Protein AF-A0A6L4AS24-F1 (afdb_monomer_lite)

Structure (mmCIF, N/CA/C/O backbone):
data_AF-A0A6L4AS24-F1
#
_entry.id   AF-A0A6L4AS24-F1
#
loop_
_atom_site.group_PDB
_atom_site.id
_atom_site.type_symbol
_atom_site.label_atom_id
_atom_site.label_alt_id
_atom_site.label_comp_id
_atom_site.label_asym_id
_atom_site.label_entity_id
_atom_site.label_seq_id
_atom_site.pdbx_PDB_ins_code
_atom_site.Cartn_x
_atom_site.Cartn_y
_atom_site.Cartn_z
_atom_site.occupancy
_atom_site.B_iso_or_equiv
_atom_site.auth_seq_id
_atom_site.auth_comp_id
_atom_site.auth_asym_id
_atom_site.auth_atom_id
_atom_site.pdbx_PDB_model_num
ATOM 1 N N . MET A 1 1 ? 3.145 22.920 14.140 1.00 39.81 1 MET A N 1
ATOM 2 C CA . MET A 1 1 ? 2.308 22.018 13.311 1.00 39.81 1 MET A CA 1
ATOM 3 C C . MET A 1 1 ? 3.106 20.758 12.996 1.00 39.81 1 MET A C 1
ATOM 5 O O . MET A 1 1 ? 4.037 20.818 12.206 1.00 39.81 1 MET A O 1
ATOM 9 N N . SER A 1 2 ? 2.826 19.642 13.670 1.00 43.88 2 SER A N 1
ATOM 10 C CA . SER A 1 2 ? 3.613 18.406 13.536 1.00 43.88 2 SER A CA 1
ATOM 11 C C . SER A 1 2 ? 3.161 17.596 12.317 1.00 43.88 2 SER A C 1
ATOM 13 O O . SER A 1 2 ? 1.962 17.380 12.139 1.00 43.88 2 SER A O 1
ATOM 15 N N . ALA A 1 3 ? 4.105 17.167 11.475 1.00 52.41 3 ALA A N 1
ATOM 16 C CA . ALA A 1 3 ? 3.824 16.322 10.314 1.00 52.41 3 ALA A CA 1
ATOM 17 C C . ALA A 1 3 ? 3.143 14.999 10.744 1.00 52.41 3 ALA A C 1
ATOM 19 O O . ALA A 1 3 ? 3.565 14.420 11.747 1.00 52.41 3 ALA A O 1
ATOM 20 N N . PRO A 1 4 ? 2.111 14.521 10.019 1.00 57.81 4 PRO A N 1
ATOM 21 C CA . PRO A 1 4 ? 1.337 13.326 10.384 1.00 57.81 4 PRO A CA 1
ATOM 22 C C . PRO A 1 4 ? 2.122 12.008 10.291 1.00 57.81 4 PRO A C 1
ATOM 24 O O . PRO A 1 4 ? 1.663 11.004 10.824 1.00 57.81 4 PRO A O 1
ATOM 27 N N . LEU A 1 5 ? 3.290 12.027 9.643 1.00 60.91 5 LEU A N 1
ATOM 28 C CA . LEU A 1 5 ? 4.131 10.873 9.334 1.00 60.91 5 LEU A CA 1
ATOM 29 C C . LEU A 1 5 ? 5.473 11.060 10.039 1.00 60.91 5 LEU A C 1
ATOM 31 O O . LEU A 1 5 ? 6.333 11.812 9.582 1.00 60.91 5 LEU A O 1
ATOM 35 N N . ARG A 1 6 ? 5.612 10.463 11.217 1.00 64.31 6 ARG A N 1
ATOM 36 C CA . ARG A 1 6 ? 6.849 10.513 12.019 1.00 64.31 6 ARG A CA 1
ATOM 37 C C . ARG A 1 6 ? 7.259 9.147 12.541 1.00 64.31 6 ARG A C 1
ATOM 39 O O . ARG A 1 6 ? 8.253 9.052 13.255 1.00 64.31 6 ARG A O 1
ATOM 46 N N . ASP A 1 7 ? 6.467 8.134 12.229 1.00 75.44 7 ASP A N 1
ATOM 47 C CA . ASP A 1 7 ? 6.756 6.768 12.591 1.00 75.44 7 ASP A CA 1
ATOM 48 C C . ASP A 1 7 ? 7.671 6.156 11.517 1.00 75.44 7 ASP A C 1
ATOM 50 O O . ASP A 1 7 ? 7.357 6.257 10.327 1.00 75.44 7 ASP A O 1
ATOM 54 N N . PRO A 1 8 ? 8.819 5.567 11.876 1.00 77.56 8 PRO A N 1
ATOM 55 C CA . PRO A 1 8 ? 9.686 4.886 10.920 1.00 77.56 8 PRO A CA 1
ATOM 56 C C . PRO A 1 8 ? 8.990 3.777 10.125 1.00 77.56 8 PRO A C 1
ATOM 58 O O . PRO A 1 8 ? 9.350 3.584 8.966 1.00 77.56 8 PRO A O 1
ATOM 61 N N . TYR A 1 9 ? 7.933 3.154 10.659 1.00 82.94 9 TYR A N 1
ATOM 62 C CA . TYR A 1 9 ? 7.061 2.256 9.888 1.00 82.94 9 TYR A CA 1
ATOM 63 C C . TYR A 1 9 ? 6.369 2.971 8.715 1.00 82.94 9 TYR A C 1
ATOM 65 O O . TYR A 1 9 ? 6.346 2.456 7.594 1.00 82.94 9 TYR A O 1
ATOM 73 N N . ASP A 1 10 ? 5.862 4.189 8.939 1.00 88.38 10 ASP A N 1
ATOM 74 C CA . ASP A 1 10 ? 5.221 4.992 7.892 1.00 88.38 10 ASP A CA 1
ATOM 75 C C . ASP A 1 10 ? 6.231 5.419 6.828 1.00 88.38 10 ASP A C 1
ATOM 77 O O . ASP A 1 10 ? 5.950 5.355 5.633 1.00 88.38 10 ASP A O 1
ATOM 81 N N . LEU A 1 11 ? 7.421 5.854 7.255 1.00 88.06 11 LEU A N 1
ATOM 82 C CA . LEU A 1 11 ? 8.490 6.262 6.343 1.00 88.06 11 LEU A CA 1
ATOM 83 C C . LEU A 1 11 ? 8.984 5.081 5.505 1.00 88.06 11 LEU A C 1
ATOM 85 O O . LEU A 1 11 ? 9.173 5.219 4.293 1.00 88.06 11 LEU A O 1
ATOM 89 N N . ARG A 1 12 ? 9.123 3.905 6.123 1.00 90.75 12 ARG A N 1
ATOM 90 C CA . ARG A 1 12 ? 9.439 2.654 5.436 1.00 90.75 12 ARG A CA 1
ATOM 91 C C . ARG A 1 12 ? 8.386 2.331 4.380 1.00 90.75 12 ARG A C 1
ATOM 93 O O . ARG A 1 12 ? 8.741 2.150 3.217 1.00 90.75 12 ARG A O 1
ATOM 100 N N . GLY A 1 13 ? 7.104 2.341 4.736 1.00 92.44 13 GLY A N 1
ATOM 101 C CA . GLY A 1 13 ? 6.032 2.068 3.779 1.00 92.44 13 GLY A CA 1
ATOM 102 C C . GLY A 1 13 ? 5.933 3.093 2.645 1.00 92.44 13 GLY A C 1
ATOM 103 O O . GLY A 1 13 ? 5.819 2.712 1.478 1.00 92.44 13 GLY A O 1
ATOM 104 N N . LEU A 1 14 ? 6.078 4.387 2.944 1.00 93.50 14 LEU A N 1
ATOM 105 C CA . LEU A 1 14 ? 6.079 5.447 1.929 1.00 93.50 14 LEU A CA 1
ATOM 106 C C . LEU A 1 14 ? 7.283 5.350 0.993 1.00 93.50 14 LEU A C 1
ATOM 108 O O . LEU A 1 14 ? 7.136 5.534 -0.213 1.00 93.50 14 LEU A O 1
ATOM 112 N N . SER A 1 15 ? 8.470 5.048 1.524 1.00 94.38 15 SER A N 1
ATOM 113 C CA . SER A 1 15 ? 9.674 4.879 0.705 1.00 94.38 15 SER A CA 1
ATOM 114 C C . SER A 1 15 ? 9.563 3.677 -0.235 1.00 94.38 15 SER A C 1
ATOM 116 O O . SER A 1 15 ? 9.901 3.806 -1.412 1.00 94.38 15 SER A O 1
ATOM 118 N N . ARG A 1 16 ? 9.014 2.545 0.235 1.00 94.75 16 ARG A N 1
ATOM 119 C CA . ARG A 1 16 ? 8.693 1.388 -0.617 1.00 94.75 16 ARG A CA 1
ATOM 120 C C . ARG A 1 16 ? 7.735 1.781 -1.737 1.00 94.75 16 ARG A C 1
ATOM 122 O O . ARG A 1 16 ? 8.040 1.543 -2.903 1.00 94.75 16 ARG A O 1
ATOM 129 N N . LEU A 1 17 ? 6.644 2.467 -1.392 1.00 95.19 17 LEU A N 1
ATOM 130 C CA . LEU A 1 17 ? 5.654 2.919 -2.367 1.00 95.19 17 LEU A CA 1
ATOM 131 C C . LEU A 1 17 ? 6.268 3.875 -3.406 1.00 95.19 17 LEU A C 1
ATOM 133 O O . LEU A 1 17 ? 6.003 3.745 -4.598 1.00 95.19 17 LEU A O 1
ATOM 137 N N . ALA A 1 18 ? 7.136 4.799 -2.988 1.00 95.44 18 ALA A N 1
ATOM 138 C CA . ALA A 1 18 ? 7.818 5.725 -3.892 1.00 95.44 18 ALA A CA 1
ATOM 139 C C . ALA A 1 18 ? 8.799 5.012 -4.844 1.00 95.44 18 ALA A C 1
ATOM 141 O O . ALA A 1 18 ? 8.868 5.335 -6.035 1.00 95.44 18 ALA A O 1
ATOM 142 N N . VAL A 1 19 ? 9.548 4.024 -4.342 1.00 96.19 19 VAL A N 1
ATOM 143 C CA . VAL A 1 19 ? 10.458 3.186 -5.141 1.00 96.19 19 VAL A CA 1
ATOM 144 C C . VAL A 1 19 ? 9.677 2.387 -6.182 1.00 96.19 19 VAL A C 1
ATOM 146 O O . VAL A 1 19 ? 10.061 2.365 -7.352 1.00 96.19 19 VAL A O 1
ATOM 149 N N . GLU A 1 20 ? 8.569 1.767 -5.777 1.00 94.50 20 GLU A N 1
ATOM 150 C CA . GLU A 1 20 ? 7.678 1.009 -6.658 1.00 94.50 20 GLU A CA 1
ATOM 151 C C . GLU A 1 20 ? 7.046 1.906 -7.724 1.00 94.50 20 GLU A C 1
ATOM 153 O O . GLU A 1 20 ? 7.121 1.579 -8.908 1.00 94.50 20 GLU A O 1
ATOM 158 N N . ALA A 1 21 ? 6.526 3.075 -7.339 1.00 94.19 21 ALA A N 1
ATOM 159 C CA . ALA A 1 21 ? 5.971 4.057 -8.266 1.00 94.19 21 ALA A CA 1
ATOM 160 C C . ALA A 1 21 ? 7.015 4.525 -9.292 1.00 94.19 21 ALA A C 1
ATOM 162 O O . ALA A 1 21 ? 6.734 4.575 -10.488 1.00 94.19 21 ALA A O 1
ATOM 163 N N . THR A 1 22 ? 8.247 4.799 -8.855 1.00 96.00 22 THR A N 1
ATOM 164 C CA . THR A 1 22 ? 9.343 5.206 -9.751 1.00 96.00 22 THR A CA 1
ATOM 165 C C . THR A 1 22 ? 9.671 4.110 -10.766 1.00 96.00 22 THR A C 1
ATOM 167 O O . THR A 1 22 ? 9.845 4.391 -11.954 1.00 96.00 22 THR A O 1
ATOM 170 N N . VAL A 1 23 ? 9.732 2.848 -10.327 1.00 95.00 23 VAL A N 1
ATOM 171 C CA . VAL A 1 23 ? 9.948 1.702 -11.222 1.00 95.00 23 VAL A CA 1
ATOM 172 C C . VAL A 1 23 ? 8.776 1.547 -12.194 1.00 95.00 23 VAL A C 1
ATOM 174 O O . VAL A 1 23 ? 9.020 1.406 -13.389 1.00 95.00 23 VAL A O 1
ATOM 177 N N . GLY A 1 24 ? 7.534 1.644 -11.716 1.00 93.12 24 GLY A N 1
ATOM 178 C CA . GLY A 1 24 ? 6.330 1.525 -12.542 1.00 93.12 24 GLY A CA 1
ATOM 179 C C . GLY A 1 24 ? 6.218 2.618 -13.607 1.00 93.12 24 GLY A C 1
ATOM 180 O O . GLY A 1 24 ? 5.958 2.322 -14.771 1.00 93.12 24 GLY A O 1
ATOM 181 N N . VAL A 1 25 ? 6.508 3.875 -13.256 1.00 95.12 25 VAL A N 1
ATOM 182 C CA . VAL A 1 25 ? 6.578 4.983 -14.226 1.00 95.12 25 VAL A CA 1
ATOM 183 C C . VAL A 1 25 ? 7.695 4.739 -15.239 1.00 95.12 25 VAL A C 1
ATOM 185 O O . VAL A 1 25 ? 7.494 4.930 -16.435 1.00 95.12 25 VAL A O 1
ATOM 188 N N . THR A 1 26 ? 8.859 4.261 -14.791 1.00 94.31 26 THR A N 1
ATOM 189 C CA . THR A 1 26 ? 9.971 3.904 -15.686 1.00 94.31 26 THR A CA 1
ATOM 190 C C . THR A 1 26 ? 9.559 2.813 -16.682 1.00 94.31 26 THR A C 1
ATOM 192 O O . THR A 1 26 ? 9.881 2.917 -17.865 1.00 94.31 26 THR A O 1
ATOM 195 N N . ASP A 1 27 ? 8.819 1.797 -16.225 1.00 93.06 27 ASP A N 1
ATOM 196 C CA . ASP A 1 27 ? 8.280 0.727 -17.070 1.00 93.06 27 ASP A CA 1
ATOM 197 C C . ASP A 1 27 ? 7.257 1.265 -18.087 1.00 93.06 27 ASP A C 1
ATOM 199 O O . ASP A 1 27 ? 7.320 0.905 -19.264 1.00 93.06 27 ASP A O 1
ATOM 203 N N . LEU A 1 28 ? 6.367 2.174 -17.671 1.00 93.56 28 LEU A N 1
ATOM 204 C CA . LEU A 1 28 ? 5.388 2.816 -18.554 1.00 93.56 28 LEU A CA 1
ATOM 205 C C . LEU A 1 28 ? 6.066 3.639 -19.658 1.00 93.56 28 LEU A C 1
ATOM 207 O O . LEU A 1 28 ? 5.727 3.506 -20.835 1.00 93.56 28 LEU A O 1
ATOM 211 N N . VAL A 1 29 ? 7.046 4.470 -19.293 1.00 93.81 29 VAL A N 1
ATOM 212 C CA . VAL A 1 29 ? 7.779 5.300 -20.259 1.00 93.81 29 VAL A CA 1
ATOM 213 C C . VAL A 1 29 ? 8.597 4.423 -21.212 1.00 93.81 29 VAL A C 1
ATOM 215 O O . VAL A 1 29 ? 8.622 4.688 -22.414 1.00 93.81 29 VAL A O 1
ATOM 218 N N . GLU A 1 30 ? 9.227 3.348 -20.724 1.00 93.94 30 GLU A N 1
ATOM 219 C CA . GLU A 1 30 ? 9.931 2.398 -21.592 1.00 93.94 30 GLU A CA 1
ATOM 220 C C . GLU A 1 30 ? 8.978 1.733 -22.597 1.00 93.94 30 GLU A C 1
ATOM 222 O O . GLU A 1 30 ? 9.304 1.641 -23.786 1.00 93.94 30 GLU A O 1
ATOM 227 N N . ALA A 1 31 ? 7.799 1.303 -22.143 1.00 90.31 31 ALA A N 1
ATOM 228 C CA . ALA A 1 31 ? 6.784 0.704 -23.002 1.00 90.31 31 ALA A CA 1
ATOM 229 C C . ALA A 1 31 ? 6.305 1.692 -24.078 1.00 90.31 31 ALA A C 1
ATOM 231 O O . ALA A 1 31 ? 6.206 1.325 -25.252 1.00 90.31 31 ALA A O 1
ATOM 232 N N . MET A 1 32 ? 6.097 2.959 -23.707 1.00 89.12 32 MET A N 1
ATOM 233 C CA . MET A 1 32 ? 5.752 4.031 -24.641 1.00 89.12 32 MET A CA 1
ATOM 234 C C . MET A 1 32 ? 6.850 4.245 -25.692 1.00 89.12 32 MET A C 1
ATOM 236 O O . MET A 1 32 ? 6.570 4.200 -26.891 1.00 89.12 32 MET A O 1
ATOM 240 N N . HIS A 1 33 ? 8.113 4.401 -25.279 1.00 90.50 33 HIS A N 1
ATOM 241 C CA . HIS A 1 33 ? 9.240 4.543 -26.209 1.00 90.50 33 HIS A CA 1
ATOM 242 C C . HIS A 1 33 ? 9.388 3.330 -27.130 1.00 90.50 33 HIS A C 1
ATOM 244 O O . HIS A 1 33 ? 9.676 3.474 -28.319 1.00 90.50 33 HIS A O 1
ATOM 250 N N . ARG A 1 34 ? 9.146 2.120 -26.615 1.00 86.75 34 ARG A N 1
ATOM 251 C CA . ARG A 1 34 ? 9.167 0.911 -27.439 1.00 86.75 34 ARG A CA 1
ATOM 252 C C . ARG A 1 34 ? 8.068 0.918 -28.498 1.00 86.75 34 ARG A C 1
ATOM 254 O O . ARG A 1 34 ? 8.337 0.452 -29.609 1.00 86.75 34 ARG A O 1
ATOM 261 N N . GLY A 1 35 ? 6.879 1.408 -28.145 1.00 84.44 35 GLY A N 1
ATOM 262 C CA . GLY A 1 35 ? 5.746 1.589 -29.049 1.00 84.44 35 GLY A CA 1
ATOM 263 C C . GLY A 1 35 ? 6.060 2.564 -30.182 1.00 84.44 35 GLY A C 1
ATOM 264 O O . GLY A 1 35 ? 5.839 2.223 -31.338 1.00 84.44 35 GLY A O 1
ATOM 265 N N . ILE A 1 36 ? 6.668 3.712 -29.864 1.00 85.00 36 ILE A N 1
ATOM 266 C CA . ILE A 1 36 ? 7.050 4.743 -30.846 1.00 85.00 36 I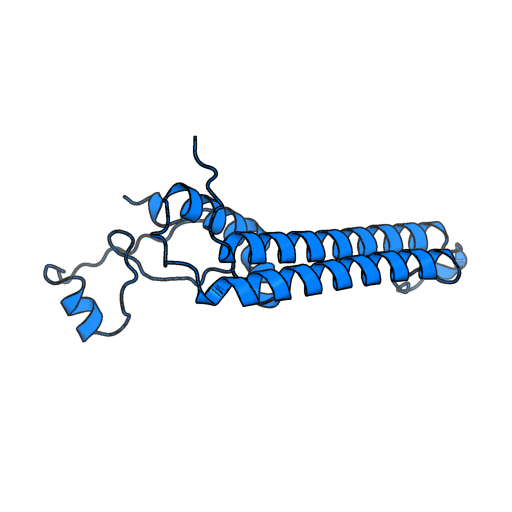LE A CA 1
ATOM 267 C C . ILE A 1 36 ? 8.070 4.211 -31.862 1.00 85.00 36 ILE A C 1
ATOM 269 O O . ILE A 1 36 ? 7.927 4.421 -33.061 1.00 85.00 36 ILE A O 1
ATOM 273 N N . VAL A 1 37 ? 9.096 3.488 -31.404 1.00 85.25 37 VAL A N 1
ATOM 274 C CA . VAL A 1 37 ? 10.185 2.988 -32.271 1.00 85.25 37 VAL A CA 1
ATOM 275 C C . VAL A 1 37 ? 9.786 1.696 -33.013 1.00 85.25 37 VAL A C 1
ATOM 277 O O . VAL A 1 37 ? 10.593 1.071 -33.701 1.00 85.25 37 VAL A O 1
ATOM 280 N N . ARG A 1 38 ? 8.545 1.216 -32.864 1.00 74.12 38 ARG A N 1
ATOM 281 C CA . ARG A 1 38 ? 8.098 -0.036 -33.484 1.00 74.12 38 ARG A CA 1
ATOM 282 C C . ARG A 1 38 ? 7.773 0.190 -34.973 1.00 74.12 38 ARG A C 1
ATOM 284 O O . ARG A 1 38 ? 6.904 0.999 -35.275 1.00 74.12 38 ARG A O 1
ATOM 291 N N . PRO A 1 39 ? 8.414 -0.535 -35.910 1.00 69.56 39 PRO A N 1
ATOM 292 C CA . PRO A 1 39 ? 8.131 -0.367 -37.333 1.00 69.56 39 PRO A CA 1
ATOM 293 C C . PRO A 1 39 ? 6.730 -0.884 -37.698 1.00 69.56 39 PRO A C 1
ATOM 295 O O . PRO A 1 39 ? 6.247 -1.858 -37.117 1.00 69.56 39 PRO A O 1
ATOM 298 N N . TRP A 1 40 ? 6.102 -0.249 -38.692 1.00 65.75 40 TRP A N 1
ATOM 299 C CA . TRP A 1 40 ? 4.702 -0.453 -39.103 1.00 65.75 40 TRP A CA 1
ATOM 300 C C . TRP A 1 40 ? 4.278 -1.924 -39.331 1.00 65.75 40 TRP A C 1
ATOM 302 O O . TRP A 1 40 ? 3.232 -2.314 -38.810 1.00 65.75 40 TRP A O 1
ATOM 312 N N . PRO A 1 41 ? 5.077 -2.806 -39.977 1.00 66.06 41 PRO A N 1
ATOM 313 C CA . PRO A 1 41 ? 4.700 -4.216 -40.160 1.00 66.06 41 PRO A CA 1
ATOM 314 C C . PRO A 1 41 ? 4.634 -5.007 -38.847 1.00 66.06 41 PRO A C 1
ATOM 316 O O . PRO A 1 41 ? 4.081 -6.099 -38.791 1.00 66.06 41 PRO A O 1
ATOM 319 N N . SER A 1 42 ? 5.227 -4.480 -37.774 1.00 63.50 42 SER A N 1
ATOM 320 C CA . SER A 1 42 ? 5.294 -5.155 -36.483 1.00 63.50 42 SER A CA 1
ATOM 321 C C . SER A 1 42 ? 4.072 -4.901 -35.609 1.00 63.50 42 SER A C 1
ATOM 323 O O . SER A 1 42 ? 4.010 -5.509 -34.551 1.00 63.50 42 SER A O 1
ATOM 325 N N . LEU A 1 43 ? 3.128 -4.029 -35.981 1.00 62.56 43 LEU A N 1
ATOM 326 C CA . LEU A 1 43 ? 1.989 -3.640 -35.132 1.00 62.56 43 LEU A CA 1
ATOM 327 C C . LEU A 1 43 ? 0.962 -4.765 -34.900 1.00 62.56 43 LEU A C 1
ATOM 329 O O . LEU A 1 43 ? 0.232 -4.716 -33.916 1.00 62.56 43 LEU A O 1
ATOM 333 N N . ALA A 1 44 ? 0.961 -5.811 -35.731 1.00 63.38 44 ALA A N 1
ATOM 334 C CA . ALA A 1 44 ? -0.024 -6.898 -35.720 1.00 63.38 44 ALA A CA 1
ATOM 335 C C . ALA A 1 44 ? 0.120 -7.933 -34.573 1.00 63.38 44 ALA A C 1
ATOM 337 O O . ALA A 1 44 ? -0.397 -9.040 -34.674 1.00 63.38 44 ALA A O 1
ATOM 338 N N . GLY A 1 45 ? 0.808 -7.614 -33.469 1.00 62.50 45 GLY A N 1
ATOM 339 C CA . GLY A 1 45 ? 0.967 -8.551 -32.347 1.00 62.50 45 GLY A CA 1
ATOM 340 C C . GLY A 1 45 ? 1.316 -7.894 -31.013 1.00 62.50 45 GLY A C 1
ATOM 341 O O . GLY A 1 45 ? 1.736 -6.731 -30.973 1.00 62.50 45 GLY A O 1
ATOM 342 N N . ALA A 1 46 ? 1.194 -8.650 -29.917 1.00 61.09 46 ALA A N 1
ATOM 343 C CA . ALA A 1 46 ? 1.624 -8.220 -28.587 1.00 61.09 46 ALA A CA 1
ATOM 344 C C . ALA A 1 46 ? 3.129 -7.899 -28.604 1.00 61.09 46 ALA A C 1
ATOM 346 O O . ALA A 1 46 ? 3.965 -8.761 -28.880 1.00 61.09 46 ALA A O 1
ATOM 347 N N . ALA A 1 47 ? 3.489 -6.634 -28.379 1.00 59.00 47 ALA A N 1
ATOM 348 C CA . ALA A 1 47 ? 4.890 -6.233 -28.327 1.00 59.00 47 ALA A CA 1
ATOM 349 C C . ALA A 1 47 ? 5.490 -6.603 -26.962 1.00 59.00 47 ALA A C 1
ATOM 351 O O . ALA A 1 47 ? 4.821 -6.432 -25.942 1.00 59.00 47 ALA A O 1
ATOM 352 N N . PRO A 1 48 ? 6.775 -6.998 -26.897 1.00 62.41 48 PRO A N 1
ATOM 353 C CA . PRO A 1 48 ? 7.494 -6.959 -25.634 1.00 62.41 48 PRO A CA 1
ATOM 354 C C . PRO A 1 48 ? 7.490 -5.517 -25.113 1.00 62.41 48 PRO A C 1
ATOM 356 O O . PRO A 1 48 ? 7.902 -4.609 -25.834 1.00 62.41 48 PRO A O 1
ATOM 359 N N . ALA A 1 49 ? 7.082 -5.310 -23.860 1.00 72.75 49 ALA A N 1
ATOM 360 C CA . ALA A 1 49 ? 6.955 -3.986 -23.234 1.00 72.75 49 ALA A CA 1
ATOM 361 C C . ALA A 1 49 ? 8.293 -3.248 -23.002 1.00 72.75 49 ALA A C 1
ATOM 363 O O . ALA A 1 49 ? 8.320 -2.199 -22.371 1.00 72.75 49 ALA A O 1
ATOM 364 N N . ARG A 1 50 ? 9.424 -3.799 -23.466 1.00 85.00 50 ARG A N 1
ATOM 365 C CA . ARG A 1 50 ? 10.772 -3.297 -23.168 1.00 85.00 50 ARG A CA 1
ATOM 366 C C . ARG A 1 50 ? 11.559 -2.951 -24.421 1.00 85.00 50 ARG A C 1
ATOM 368 O O . ARG A 1 50 ? 11.452 -3.607 -25.462 1.00 85.00 50 ARG A O 1
ATOM 375 N N . THR A 1 51 ? 12.404 -1.938 -24.288 1.00 85.81 51 THR A N 1
ATOM 376 C CA . THR A 1 51 ? 13.348 -1.499 -25.317 1.00 85.81 51 THR A CA 1
ATOM 377 C C . THR A 1 51 ? 14.596 -2.394 -25.345 1.00 85.81 51 THR A C 1
ATOM 379 O O . THR A 1 51 ? 14.892 -3.133 -24.403 1.00 85.81 51 THR A O 1
ATOM 382 N N . ARG A 1 52 ? 15.331 -2.378 -26.465 1.00 85.19 52 ARG A N 1
ATOM 383 C CA . ARG A 1 52 ? 16.583 -3.137 -26.664 1.00 85.19 52 ARG A CA 1
ATOM 384 C C . ARG A 1 52 ? 17.772 -2.178 -26.824 1.00 85.19 52 ARG A C 1
ATOM 386 O O . ARG A 1 52 ? 17.586 -0.964 -26.857 1.00 85.19 52 ARG A O 1
ATOM 393 N N . GLY A 1 53 ? 18.990 -2.718 -26.893 1.00 90.06 53 GLY A N 1
ATOM 394 C CA . GLY A 1 53 ? 20.211 -1.930 -27.109 1.00 90.06 53 GLY A CA 1
ATOM 395 C C . GLY A 1 53 ? 20.511 -0.945 -25.974 1.00 90.06 53 GLY A C 1
ATOM 396 O O . GLY A 1 53 ? 20.261 -1.252 -24.803 1.00 90.06 53 GLY A O 1
ATOM 397 N N . LEU A 1 54 ? 21.038 0.231 -26.333 1.00 91.88 54 LEU A N 1
ATOM 398 C CA . LEU A 1 54 ? 21.435 1.281 -25.390 1.00 91.88 54 LEU A CA 1
ATOM 399 C C . LEU A 1 54 ? 20.248 1.805 -24.573 1.00 91.88 54 LEU A C 1
ATOM 401 O O . LEU A 1 54 ? 20.341 1.894 -23.355 1.00 91.88 54 LEU A O 1
ATOM 405 N N . THR A 1 55 ? 19.106 2.073 -25.209 1.00 89.69 55 THR A N 1
ATOM 406 C CA . THR A 1 55 ? 17.892 2.527 -24.512 1.00 89.69 55 THR A CA 1
ATOM 407 C C . THR A 1 55 ? 17.434 1.497 -23.479 1.00 89.69 55 THR A C 1
ATOM 409 O O . THR A 1 55 ? 17.214 1.835 -22.317 1.00 89.69 55 THR A O 1
ATOM 412 N N . GLY A 1 56 ? 17.406 0.215 -23.861 1.00 91.56 56 GLY A N 1
ATOM 413 C CA . GLY A 1 56 ? 17.090 -0.866 -22.927 1.00 91.56 56 GLY A CA 1
ATOM 414 C C . GLY A 1 56 ? 18.098 -0.967 -21.784 1.00 91.56 56 GLY A C 1
ATOM 415 O O . GLY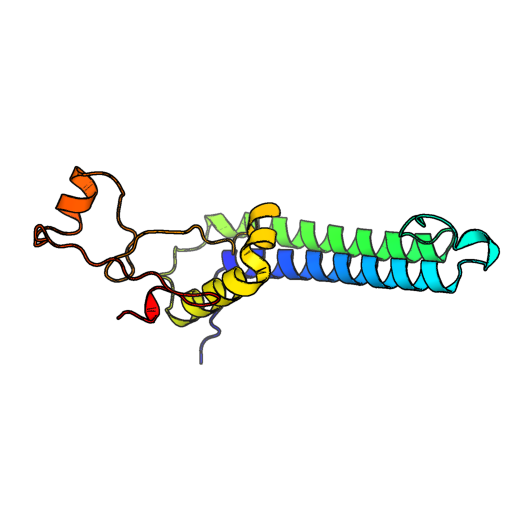 A 1 56 ? 17.718 -1.269 -20.654 1.00 91.56 56 GLY A O 1
ATOM 416 N N . PHE A 1 57 ? 19.381 -0.712 -22.050 1.00 95.38 57 PHE A N 1
ATOM 417 C CA . PHE A 1 57 ? 20.403 -0.634 -21.009 1.00 95.38 57 PHE A CA 1
ATOM 418 C C . PHE A 1 57 ? 20.131 0.516 -20.034 1.00 95.38 57 PHE A C 1
ATOM 420 O O . PHE A 1 57 ? 20.096 0.266 -18.834 1.00 95.38 57 PHE A O 1
ATOM 427 N N . VAL A 1 58 ? 19.834 1.724 -20.521 1.00 95.81 58 VAL A N 1
ATOM 428 C CA . VAL A 1 58 ? 19.501 2.888 -19.681 1.00 95.81 58 VAL A CA 1
ATOM 429 C C . VAL A 1 58 ? 18.312 2.588 -18.762 1.00 95.81 58 VAL A C 1
ATOM 431 O O . VAL A 1 58 ? 18.433 2.726 -17.546 1.00 95.81 58 VAL A O 1
ATOM 434 N N . TYR A 1 59 ? 17.198 2.077 -19.296 1.00 95.50 59 TYR A N 1
ATOM 435 C CA . TYR A 1 59 ? 16.026 1.728 -18.480 1.00 95.50 59 TYR A CA 1
ATOM 436 C C . TYR A 1 59 ? 16.301 0.622 -17.461 1.00 95.50 59 TYR A C 1
ATOM 438 O O . TYR A 1 59 ? 15.776 0.638 -16.344 1.00 95.50 59 TYR A O 1
ATOM 446 N N . ARG A 1 60 ? 17.117 -0.378 -17.817 1.00 94.38 60 ARG A N 1
ATOM 447 C CA . ARG A 1 60 ? 17.561 -1.396 -16.852 1.00 94.38 60 ARG A CA 1
ATOM 448 C C . ARG A 1 60 ? 18.419 -0.784 -15.747 1.00 94.38 60 ARG A C 1
ATOM 450 O O . ARG A 1 60 ? 18.199 -1.131 -14.590 1.00 94.38 60 ARG A O 1
ATOM 457 N N . SER A 1 61 ? 19.331 0.126 -16.079 1.00 96.44 61 SER A N 1
ATOM 458 C CA . SER A 1 61 ? 20.188 0.814 -15.110 1.00 96.44 61 SER A CA 1
ATOM 459 C C . SER A 1 61 ? 19.374 1.664 -14.138 1.00 96.44 61 SER A C 1
ATOM 461 O O . SER A 1 61 ? 19.561 1.519 -12.933 1.00 96.44 61 SER A O 1
ATOM 463 N N . ILE A 1 62 ? 18.407 2.453 -14.627 1.00 95.00 62 ILE A N 1
ATOM 464 C CA . ILE A 1 62 ? 17.494 3.233 -13.772 1.00 95.00 62 ILE A CA 1
ATOM 465 C C . ILE A 1 62 ? 16.781 2.301 -12.787 1.00 95.00 62 ILE A C 1
ATOM 467 O O . ILE A 1 62 ? 16.930 2.456 -11.578 1.00 95.00 62 ILE A O 1
ATOM 471 N N . ARG A 1 63 ? 16.099 1.256 -13.282 1.00 95.38 63 ARG A N 1
ATOM 472 C CA . ARG A 1 63 ? 15.392 0.292 -12.418 1.00 95.38 63 ARG A CA 1
ATOM 473 C C . ARG A 1 63 ? 16.310 -0.361 -11.394 1.00 95.38 63 ARG A C 1
ATOM 475 O O . ARG A 1 63 ? 15.912 -0.560 -10.248 1.00 95.38 63 ARG A O 1
ATOM 482 N N . TRP A 1 64 ? 17.518 -0.731 -11.801 1.00 96.50 64 TRP A N 1
ATOM 483 C CA . TRP A 1 64 ? 18.476 -1.378 -10.917 1.00 96.50 64 TRP A CA 1
ATOM 484 C C . TRP A 1 64 ? 18.937 -0.438 -9.803 1.00 96.50 64 TRP A C 1
ATOM 486 O O . TRP A 1 64 ? 18.903 -0.839 -8.639 1.00 96.50 64 TRP A O 1
ATOM 496 N N . VAL A 1 65 ? 19.290 0.809 -10.134 1.00 96.56 65 VAL A N 1
ATOM 497 C CA . VAL A 1 65 ? 19.689 1.823 -9.149 1.00 96.56 65 VAL A CA 1
ATOM 498 C C . VAL A 1 65 ? 18.531 2.107 -8.197 1.00 96.56 65 VAL A C 1
ATOM 500 O O . VAL A 1 65 ? 18.712 2.001 -6.986 1.00 96.56 65 VAL A O 1
ATOM 503 N N . THR A 1 66 ? 17.325 2.356 -8.712 1.00 94.31 66 THR A N 1
ATOM 504 C CA . THR A 1 66 ? 16.132 2.617 -7.893 1.00 94.31 66 THR A CA 1
ATOM 505 C C . THR A 1 66 ? 15.843 1.463 -6.929 1.00 94.31 66 THR A C 1
ATOM 507 O O . THR A 1 66 ? 15.641 1.688 -5.738 1.00 94.31 66 THR A O 1
ATOM 510 N N . ARG A 1 67 ? 15.905 0.206 -7.395 1.00 94.94 67 ARG A N 1
ATOM 511 C CA . ARG A 1 67 ? 15.717 -0.970 -6.525 1.00 94.94 67 ARG A CA 1
ATOM 512 C C . ARG A 1 67 ? 16.837 -1.126 -5.496 1.00 94.94 67 ARG A C 1
ATOM 514 O O . ARG A 1 67 ? 16.582 -1.616 -4.401 1.00 94.94 67 ARG A O 1
ATOM 521 N N . ARG A 1 68 ? 18.079 -0.760 -5.826 1.00 96.38 68 ARG A N 1
ATOM 522 C CA . ARG A 1 68 ? 19.200 -0.783 -4.871 1.00 96.38 68 ARG A CA 1
ATOM 523 C C . ARG A 1 68 ? 19.025 0.257 -3.772 1.00 96.38 68 ARG A C 1
ATOM 525 O O . ARG A 1 68 ? 19.164 -0.097 -2.607 1.00 96.38 68 ARG A O 1
ATOM 532 N N . VAL A 1 69 ? 18.662 1.485 -4.137 1.00 95.06 69 VAL A N 1
ATOM 533 C CA . VAL A 1 69 ? 18.319 2.542 -3.177 1.00 95.06 69 VAL A CA 1
ATOM 534 C C . VAL A 1 69 ? 17.177 2.080 -2.275 1.00 95.06 69 VAL A C 1
ATOM 536 O O . VAL A 1 69 ? 17.309 2.140 -1.058 1.00 95.06 69 VAL A O 1
ATOM 539 N N . GLY A 1 70 ? 16.108 1.520 -2.852 1.00 92.94 70 GLY A N 1
ATOM 540 C CA . GLY A 1 70 ? 14.974 1.010 -2.081 1.00 92.94 70 GLY A CA 1
ATOM 541 C C . GLY A 1 70 ? 15.351 -0.075 -1.073 1.00 92.94 70 GLY A C 1
ATOM 542 O O . GLY A 1 70 ? 14.944 0.004 0.080 1.00 92.94 70 GLY A O 1
ATOM 543 N N . ARG A 1 71 ? 16.189 -1.047 -1.458 1.00 93.25 71 ARG A N 1
ATOM 544 C CA . ARG A 1 71 ? 16.695 -2.066 -0.517 1.00 93.25 71 ARG A CA 1
ATOM 545 C C . ARG A 1 71 ? 17.561 -1.468 0.592 1.00 93.25 71 ARG A C 1
ATOM 547 O O . ARG A 1 71 ? 17.483 -1.930 1.724 1.00 93.25 71 ARG A O 1
ATOM 554 N N . GLY A 1 72 ? 18.372 -0.459 0.273 1.00 93.31 72 GLY A N 1
ATOM 555 C CA . GLY A 1 72 ? 19.186 0.252 1.261 1.00 93.31 72 GLY A CA 1
ATOM 556 C C . GLY A 1 72 ? 18.329 0.986 2.292 1.00 93.31 72 GLY A C 1
ATOM 557 O O . GLY A 1 72 ? 18.571 0.848 3.490 1.00 93.31 72 GLY A O 1
ATOM 558 N N . LEU A 1 73 ? 17.297 1.699 1.830 1.00 92.56 73 LEU A N 1
ATOM 559 C CA . LEU A 1 73 ? 16.312 2.359 2.692 1.00 92.56 73 LEU A CA 1
ATOM 560 C C . LEU A 1 73 ? 15.563 1.344 3.562 1.00 92.56 73 LEU A C 1
ATOM 562 O O . LEU A 1 73 ? 15.428 1.538 4.765 1.00 92.56 73 LEU A O 1
ATOM 566 N N . ASP A 1 74 ? 15.124 0.229 2.976 1.00 91.12 74 ASP A N 1
ATOM 567 C CA . ASP A 1 74 ? 14.387 -0.791 3.718 1.00 91.12 74 ASP A CA 1
ATOM 568 C C . ASP A 1 74 ? 15.221 -1.415 4.840 1.00 91.12 74 ASP A C 1
ATOM 570 O O . ASP A 1 74 ? 14.729 -1.578 5.953 1.00 91.12 74 ASP A O 1
ATOM 574 N N . ALA A 1 75 ? 16.496 -1.706 4.569 1.00 89.94 75 ALA A N 1
ATOM 575 C CA . ALA A 1 75 ? 17.419 -2.234 5.567 1.00 89.94 75 ALA A CA 1
ATOM 576 C C . ALA A 1 75 ? 17.700 -1.225 6.691 1.00 89.94 75 ALA A C 1
ATOM 578 O O . ALA A 1 75 ? 17.764 -1.610 7.857 1.00 89.94 75 ALA A O 1
ATOM 579 N N . THR A 1 76 ? 17.834 0.065 6.363 1.00 89.75 76 THR A N 1
ATOM 580 C CA . THR A 1 76 ? 18.056 1.109 7.378 1.00 89.75 76 THR A CA 1
ATOM 581 C C . THR A 1 76 ? 16.834 1.308 8.264 1.00 89.75 76 THR A C 1
ATOM 583 O O . THR A 1 76 ? 16.985 1.387 9.482 1.00 89.75 76 THR A O 1
ATOM 586 N N . PHE A 1 77 ? 15.627 1.333 7.694 1.00 88.62 77 PHE A N 1
ATOM 587 C CA . PHE A 1 77 ? 14.408 1.423 8.497 1.00 88.62 77 PHE A CA 1
ATOM 588 C C . PHE A 1 77 ? 14.176 0.165 9.339 1.00 88.62 77 PHE A C 1
ATOM 590 O O . PHE A 1 77 ? 13.874 0.295 10.521 1.00 88.62 77 PHE A O 1
ATOM 597 N N . ALA A 1 78 ? 14.393 -1.030 8.779 1.00 85.19 78 ALA A N 1
ATOM 598 C CA . ALA A 1 78 ? 14.263 -2.287 9.517 1.00 85.19 78 ALA A CA 1
ATOM 599 C C . ALA A 1 78 ? 15.233 -2.375 10.708 1.00 85.19 78 ALA A C 1
ATOM 601 O O . ALA A 1 78 ? 14.880 -2.911 11.751 1.00 85.19 78 ALA A O 1
ATOM 602 N N . ALA A 1 79 ? 16.445 -1.827 10.579 1.00 86.12 79 ALA A N 1
ATOM 603 C CA . ALA A 1 79 ? 17.410 -1.777 11.676 1.00 86.12 79 ALA A CA 1
ATOM 604 C C . ALA A 1 79 ? 17.027 -0.764 12.772 1.00 86.12 79 ALA A C 1
ATOM 606 O O . ALA A 1 79 ? 17.383 -0.955 13.932 1.00 86.12 79 ALA A O 1
ATOM 607 N N . ALA A 1 80 ? 16.310 0.307 12.418 1.00 83.25 80 ALA A N 1
ATOM 608 C CA . ALA A 1 80 ? 15.837 1.309 13.373 1.00 83.25 80 ALA A CA 1
ATOM 609 C C . ALA A 1 80 ? 14.571 0.864 14.131 1.00 83.25 80 ALA A C 1
ATOM 611 O O . ALA A 1 80 ? 14.333 1.323 15.246 1.00 83.25 80 ALA A O 1
ATOM 612 N N . GLU A 1 81 ? 13.783 -0.032 13.533 1.00 78.81 81 GLU A N 1
ATOM 613 C CA . GLU A 1 81 ? 12.487 -0.527 14.014 1.00 78.81 81 GLU A CA 1
ATOM 614 C C . GLU A 1 81 ? 12.474 -0.998 15.487 1.00 78.81 81 GLU A C 1
ATOM 616 O O . GLU A 1 81 ? 11.617 -0.533 16.239 1.00 78.81 81 GLU A O 1
ATOM 621 N N . PRO A 1 82 ? 13.435 -1.819 15.967 1.00 78.88 82 PRO A N 1
ATOM 622 C CA . PRO A 1 82 ? 13.392 -2.382 17.322 1.00 78.88 82 PRO A CA 1
ATOM 623 C C . PRO A 1 82 ? 13.638 -1.373 18.452 1.00 78.88 82 PRO A C 1
ATOM 625 O O . PRO A 1 82 ? 13.408 -1.687 19.616 1.00 78.88 82 PRO A O 1
ATOM 628 N N . VAL A 1 83 ? 14.158 -0.184 18.138 1.00 75.69 83 VAL A N 1
ATOM 629 C CA . VAL A 1 83 ? 14.607 0.808 19.136 1.00 75.69 83 VAL A CA 1
ATOM 630 C C . VAL A 1 83 ? 13.556 1.905 19.347 1.00 75.69 83 VAL A C 1
ATOM 632 O O . VAL A 1 83 ? 13.726 2.808 20.167 1.00 75.69 83 VAL A O 1
ATOM 635 N N . LEU A 1 84 ? 12.453 1.856 18.599 1.00 69.38 84 LEU A N 1
ATOM 636 C CA . LEU A 1 84 ? 11.464 2.922 18.581 1.00 69.38 84 LEU A CA 1
ATOM 637 C C . LEU A 1 84 ? 10.324 2.632 19.556 1.00 69.38 84 LEU A C 1
ATOM 639 O O . LEU A 1 84 ? 9.768 1.536 19.547 1.00 69.38 84 LEU A O 1
ATOM 643 N N . PRO A 1 85 ? 9.928 3.620 20.376 1.00 66.81 85 PRO A N 1
ATOM 644 C CA . PRO A 1 85 ? 8.765 3.470 21.229 1.00 66.81 85 PRO A CA 1
ATOM 645 C C . PRO A 1 85 ? 7.500 3.396 20.373 1.00 66.81 85 PRO A C 1
ATOM 647 O O . PRO A 1 85 ? 7.314 4.218 19.467 1.00 66.81 85 PRO A O 1
ATOM 650 N N . GLU A 1 86 ? 6.600 2.470 20.709 1.00 65.75 86 GLU A N 1
ATOM 651 C CA . GLU A 1 86 ? 5.253 2.464 20.144 1.00 65.75 86 GLU A CA 1
ATOM 652 C C . GLU A 1 86 ? 4.590 3.818 20.407 1.00 65.75 86 GLU A C 1
ATOM 654 O O . GLU A 1 86 ? 4.481 4.287 21.545 1.00 65.75 86 GLU A O 1
ATOM 659 N N . ARG A 1 87 ? 4.165 4.483 19.332 1.00 67.00 87 ARG A N 1
ATOM 660 C CA . ARG A 1 87 ? 3.469 5.762 19.423 1.00 67.00 87 ARG A CA 1
ATOM 661 C C . ARG A 1 87 ? 1.979 5.564 19.186 1.00 67.00 87 ARG A C 1
ATOM 663 O O . ARG A 1 87 ? 1.601 4.963 18.181 1.00 67.00 87 ARG A O 1
ATOM 670 N N . PRO A 1 88 ? 1.111 6.133 20.041 1.00 64.62 88 PRO A N 1
ATOM 671 C CA . PRO A 1 88 ? -0.322 6.068 19.815 1.00 64.62 88 PRO A CA 1
ATOM 672 C C . PRO A 1 88 ? -0.680 6.739 18.485 1.00 64.62 88 PRO A C 1
ATOM 674 O O . PRO A 1 88 ? -0.246 7.857 18.184 1.00 64.62 88 PRO A O 1
ATOM 677 N N . ALA A 1 89 ? -1.492 6.049 17.685 1.00 70.50 89 ALA A N 1
ATOM 678 C CA . ALA A 1 89 ? -1.882 6.514 16.365 1.00 70.50 89 ALA A CA 1
ATOM 679 C C . ALA A 1 89 ? -2.682 7.830 16.452 1.00 70.50 89 ALA A C 1
ATOM 681 O O . ALA A 1 89 ? -3.743 7.935 17.084 1.00 70.50 89 ALA A O 1
ATOM 682 N N . SER A 1 90 ? -2.165 8.878 15.805 1.00 83.88 90 SER A N 1
ATOM 683 C CA . SER A 1 90 ? -2.880 10.154 15.715 1.00 83.88 90 SER A CA 1
ATOM 684 C C . SER A 1 90 ? -4.082 10.029 14.761 1.00 83.88 90 SER A C 1
ATOM 686 O O . SER A 1 90 ? -3.961 9.356 13.735 1.00 83.88 90 SER A O 1
ATOM 688 N N . PRO A 1 91 ? -5.221 10.710 15.017 1.00 85.94 91 PRO A N 1
ATOM 689 C CA . PRO A 1 91 ? -6.368 10.680 14.102 1.00 85.94 91 PRO A CA 1
ATOM 690 C C . PRO A 1 91 ? -5.993 11.101 12.676 1.00 85.94 91 PRO A C 1
ATOM 692 O O . PRO A 1 91 ? -6.464 10.531 11.702 1.00 85.94 91 PRO A O 1
ATOM 695 N N . ARG A 1 92 ? -5.093 12.085 12.549 1.00 87.12 92 ARG A N 1
ATOM 696 C CA . ARG A 1 92 ? -4.622 12.580 11.251 1.00 87.12 92 ARG A CA 1
ATOM 697 C C . ARG A 1 92 ? -3.831 11.521 10.481 1.00 87.12 92 ARG A C 1
ATOM 699 O O . ARG A 1 92 ? -3.990 11.427 9.268 1.00 87.12 92 ARG A O 1
ATOM 706 N N . ARG A 1 93 ? -2.999 10.738 11.177 1.00 88.38 93 ARG A N 1
ATOM 707 C CA . ARG A 1 93 ? -2.282 9.600 10.589 1.00 88.38 93 ARG A CA 1
ATOM 708 C C . ARG A 1 93 ? -3.266 8.530 10.124 1.00 88.38 93 ARG A C 1
ATOM 710 O O . ARG A 1 93 ? -3.188 8.116 8.977 1.00 88.38 93 ARG A O 1
ATOM 717 N N . GLU A 1 94 ? -4.202 8.127 10.982 1.00 89.12 94 GLU A N 1
ATOM 718 C CA . GLU A 1 94 ? -5.212 7.110 10.648 1.00 89.12 94 GLU A CA 1
ATOM 719 C C . GLU A 1 94 ? -6.039 7.503 9.420 1.00 89.12 94 GLU A C 1
ATOM 721 O O . GLU A 1 94 ? -6.163 6.705 8.498 1.00 89.12 94 GLU A O 1
ATOM 726 N N . SER A 1 95 ? -6.539 8.742 9.349 1.00 90.06 95 SER A N 1
ATOM 727 C CA . SER A 1 95 ? -7.268 9.218 8.166 1.00 90.06 95 SER A CA 1
ATOM 728 C C . SER A 1 95 ? -6.409 9.206 6.901 1.00 90.06 95 SER A C 1
ATOM 730 O O . SER A 1 95 ? -6.902 8.858 5.832 1.00 90.06 95 SER A O 1
ATOM 732 N N . PHE A 1 96 ? -5.131 9.581 7.004 1.00 91.56 96 PHE A N 1
ATOM 733 C CA . PHE A 1 96 ? -4.216 9.575 5.864 1.00 91.56 96 PHE A CA 1
ATOM 734 C C . PHE A 1 96 ? -3.923 8.152 5.368 1.00 91.56 96 PHE A C 1
ATOM 736 O O . PHE A 1 96 ? -4.028 7.889 4.172 1.00 91.56 96 PHE A O 1
ATOM 743 N N . VAL A 1 97 ? -3.611 7.222 6.275 1.00 92.62 97 VAL A N 1
ATOM 744 C CA . VAL A 1 97 ? -3.349 5.815 5.929 1.00 92.62 97 VAL A CA 1
ATOM 745 C C . VAL A 1 97 ? -4.612 5.151 5.374 1.00 92.62 97 VAL A C 1
ATOM 747 O O . VAL A 1 97 ? -4.533 4.430 4.382 1.00 92.62 97 VAL A O 1
ATOM 750 N N . ALA A 1 98 ? -5.789 5.442 5.934 1.00 93.12 98 ALA A N 1
ATOM 751 C CA . ALA A 1 98 ? -7.059 4.946 5.406 1.00 93.12 98 ALA A CA 1
ATOM 752 C C . ALA A 1 98 ? -7.351 5.473 3.991 1.00 93.12 98 ALA A C 1
ATOM 754 O O . ALA A 1 98 ? -7.790 4.713 3.130 1.00 93.12 98 ALA A O 1
ATOM 755 N N . ALA A 1 99 ? -7.060 6.749 3.716 1.00 94.12 99 ALA A N 1
ATOM 756 C CA . ALA A 1 99 ? -7.175 7.302 2.369 1.00 94.12 99 ALA A CA 1
ATOM 757 C C . ALA A 1 99 ? -6.215 6.613 1.385 1.00 94.12 99 ALA A C 1
ATOM 759 O O . ALA A 1 99 ? -6.630 6.261 0.284 1.00 94.12 99 ALA A O 1
ATOM 760 N N . LEU A 1 100 ? -4.964 6.355 1.790 1.00 94.88 100 LEU A N 1
ATOM 761 C CA . LEU A 1 100 ? -4.010 5.602 0.968 1.00 94.88 100 LEU A CA 1
ATOM 762 C C . LEU A 1 100 ? -4.501 4.184 0.661 1.00 94.88 100 LEU A C 1
ATOM 764 O O . LEU A 1 100 ? -4.440 3.775 -0.492 1.00 94.88 100 LEU A O 1
ATOM 768 N N . ASN A 1 101 ? -5.029 3.459 1.649 1.00 95.12 101 ASN A N 1
ATOM 769 C CA . ASN A 1 101 ? -5.587 2.120 1.430 1.00 95.12 101 ASN A CA 1
ATOM 770 C C . ASN A 1 101 ? -6.857 2.156 0.571 1.00 95.12 101 ASN A C 1
ATOM 772 O O . ASN A 1 101 ? -7.090 1.245 -0.210 1.00 95.12 101 ASN A O 1
ATOM 776 N N . GLY A 1 102 ? -7.647 3.228 0.640 1.00 93.88 102 GLY A N 1
ATOM 777 C CA . GLY A 1 102 ? -8.795 3.399 -0.249 1.00 93.88 102 GLY A CA 1
ATOM 778 C C . GLY A 1 102 ? -8.420 3.556 -1.728 1.00 93.88 102 GLY A C 1
ATOM 779 O O . GLY A 1 102 ? -9.212 3.185 -2.586 1.00 93.88 102 GLY A O 1
ATOM 780 N N . VAL A 1 103 ? -7.230 4.090 -2.030 1.00 95.25 103 VAL A N 1
ATOM 781 C CA . VAL A 1 103 ? -6.755 4.300 -3.412 1.00 95.25 103 VAL A CA 1
ATOM 782 C C . VAL A 1 103 ? -5.835 3.171 -3.888 1.00 95.25 103 VAL A C 1
ATOM 784 O O . VAL A 1 103 ? -5.892 2.787 -5.051 1.00 95.25 103 VAL A O 1
ATOM 787 N N . LEU A 1 104 ? -4.962 2.669 -3.012 1.00 95.88 104 LEU A N 1
ATOM 788 C CA . LEU A 1 104 ? -3.851 1.768 -3.342 1.00 95.88 104 LEU A CA 1
ATOM 789 C C . LEU A 1 104 ? -3.848 0.479 -2.501 1.00 95.88 104 LEU A C 1
ATOM 791 O O . LEU A 1 104 ? -2.846 -0.230 -2.510 1.00 95.88 104 LEU A O 1
ATOM 795 N N . GLY A 1 105 ? -4.919 0.179 -1.761 1.00 94.81 105 GLY A N 1
ATOM 796 C CA . GLY A 1 105 ? -4.977 -0.906 -0.769 1.00 94.81 105 GLY A CA 1
ATOM 797 C C . GLY A 1 105 ? -4.537 -2.263 -1.305 1.00 94.81 105 GLY A C 1
ATOM 798 O O . GLY A 1 105 ? -3.605 -2.842 -0.758 1.00 94.81 105 GLY A O 1
ATOM 799 N N . ASP A 1 106 ? -5.115 -2.708 -2.422 1.00 94.88 106 ASP A N 1
ATOM 800 C CA . ASP A 1 106 ? -4.776 -3.997 -3.042 1.00 94.88 106 ASP A CA 1
ATOM 801 C C . ASP A 1 106 ? -3.286 -4.094 -3.393 1.00 94.88 106 ASP A C 1
ATOM 803 O O . ASP A 1 106 ? -2.651 -5.131 -3.214 1.00 94.88 106 ASP A O 1
ATOM 807 N N . HIS A 1 107 ? -2.699 -2.992 -3.871 1.00 95.06 107 HIS A N 1
ATOM 808 C CA . HIS A 1 107 ? -1.271 -2.934 -4.176 1.00 95.06 107 HIS A CA 1
ATOM 809 C C . HIS A 1 107 ? -0.429 -2.972 -2.898 1.00 95.06 107 HIS A C 1
ATOM 811 O O . HIS A 1 107 ? 0.541 -3.721 -2.835 1.00 95.06 107 HIS A O 1
ATOM 817 N N . LEU A 1 108 ? -0.802 -2.194 -1.875 1.00 96.25 108 LEU A N 1
ATOM 818 C CA . LEU A 1 108 ? -0.118 -2.191 -0.578 1.00 96.25 108 LEU A CA 1
ATOM 819 C C . LEU A 1 108 ? -0.142 -3.583 0.069 1.00 96.25 108 LEU A C 1
ATOM 821 O O . LEU A 1 108 ? 0.870 -4.010 0.624 1.00 96.25 108 LEU A O 1
ATOM 825 N N . GLU A 1 109 ? -1.267 -4.294 -0.022 1.00 95.75 109 GLU A N 1
ATOM 826 C CA . GLU A 1 109 ? -1.410 -5.668 0.456 1.00 95.75 109 GLU A CA 1
ATOM 827 C C . GLU A 1 109 ? -0.542 -6.633 -0.360 1.00 95.75 109 GLU A C 1
ATOM 829 O O . GLU A 1 109 ? 0.278 -7.357 0.209 1.00 95.75 109 GLU A O 1
ATOM 834 N N . ALA A 1 110 ? -0.639 -6.590 -1.693 1.00 96.06 110 ALA A N 1
ATOM 835 C CA . ALA A 1 110 ? 0.114 -7.471 -2.583 1.00 96.06 110 ALA A CA 1
ATOM 836 C C . ALA A 1 110 ? 1.640 -7.319 -2.447 1.00 96.06 110 ALA A C 1
ATOM 838 O O . ALA A 1 110 ? 2.375 -8.287 -2.658 1.00 96.06 110 ALA A O 1
ATOM 839 N N . THR A 1 111 ? 2.136 -6.128 -2.093 1.00 93.44 111 THR A N 1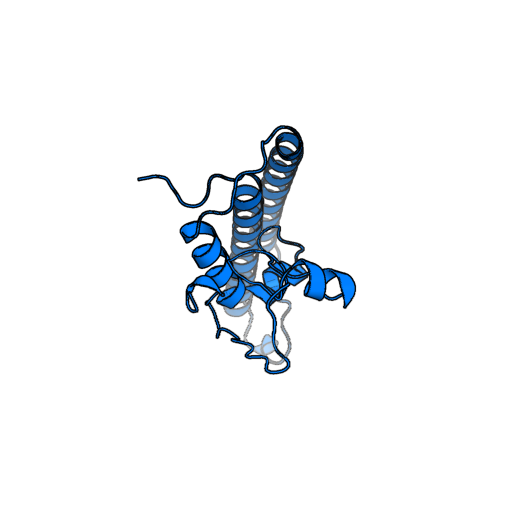
ATOM 840 C CA . THR A 1 111 ? 3.573 -5.884 -1.886 1.00 93.44 111 THR A CA 1
ATOM 841 C C . THR A 1 111 ? 4.028 -6.018 -0.433 1.00 93.44 111 THR A C 1
ATOM 843 O O . THR A 1 111 ? 5.217 -5.841 -0.148 1.00 93.44 111 THR A O 1
ATOM 846 N N . GLY A 1 112 ? 3.127 -6.353 0.499 1.00 93.31 112 GLY A N 1
ATOM 847 C CA . GLY A 1 112 ? 3.448 -6.425 1.926 1.00 93.31 112 GLY A CA 1
ATOM 848 C C . GLY A 1 112 ? 3.966 -5.086 2.461 1.00 93.31 112 GLY A C 1
ATOM 849 O O . GLY A 1 112 ? 4.946 -5.032 3.213 1.00 93.31 112 GLY A O 1
ATOM 850 N N . ASN A 1 113 ? 3.377 -3.982 2.000 1.00 94.12 113 ASN A N 1
ATOM 851 C CA . ASN A 1 113 ? 3.745 -2.645 2.430 1.00 94.12 113 ASN A CA 1
ATOM 852 C C . ASN A 1 113 ? 3.267 -2.412 3.880 1.00 94.12 113 ASN A C 1
ATOM 854 O O . ASN A 1 113 ? 2.097 -2.652 4.164 1.00 94.12 113 ASN A O 1
ATOM 858 N N . PRO A 1 114 ? 4.110 -1.885 4.791 1.00 91.62 114 PRO A N 1
ATOM 859 C CA . PRO A 1 114 ? 3.720 -1.587 6.177 1.00 91.62 114 PRO A CA 1
ATOM 860 C C . PRO A 1 114 ? 2.518 -0.643 6.344 1.00 91.62 114 PRO A C 1
ATOM 862 O O . PRO A 1 114 ? 1.947 -0.563 7.427 1.00 91.62 114 PRO A O 1
ATOM 865 N N . LEU A 1 1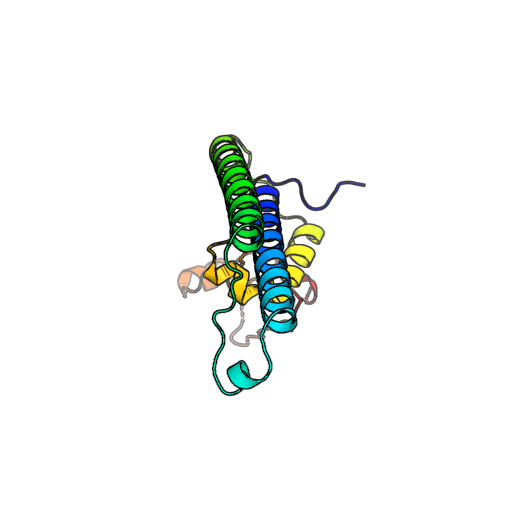15 ? 2.146 0.101 5.298 1.00 93.56 115 LEU A N 1
ATOM 866 C CA . LEU A 1 115 ? 0.958 0.957 5.298 1.00 93.56 115 LEU A CA 1
ATOM 867 C C . LEU A 1 115 ? -0.337 0.199 4.996 1.00 93.56 115 LEU A C 1
ATOM 869 O O . LEU A 1 115 ? -1.402 0.801 5.118 1.00 93.56 115 LEU A O 1
ATOM 873 N N . ALA A 1 116 ? -0.269 -1.069 4.584 1.00 94.94 116 ALA A N 1
ATOM 874 C CA . ALA A 1 116 ? -1.448 -1.899 4.384 1.00 94.94 116 ALA A CA 1
ATOM 875 C C . ALA A 1 116 ? -2.157 -2.102 5.729 1.00 94.94 116 ALA A C 1
ATOM 877 O O . ALA A 1 116 ? -1.558 -2.602 6.684 1.00 94.94 116 ALA A O 1
ATOM 878 N N . ILE A 1 117 ? -3.427 -1.703 5.814 1.00 91.88 117 ILE A N 1
ATOM 879 C CA . ILE A 1 117 ? -4.241 -1.921 7.015 1.00 91.88 117 ILE A CA 1
ATOM 880 C C . ILE A 1 117 ? -5.318 -2.970 6.728 1.00 91.88 117 ILE A C 1
ATOM 882 O O . ILE A 1 117 ? -6.038 -2.845 5.738 1.00 91.88 117 ILE A O 1
ATOM 886 N N . PRO A 1 118 ? -5.468 -3.996 7.584 1.00 90.62 118 PRO A N 1
ATOM 887 C CA . PRO A 1 118 ? -6.553 -4.952 7.444 1.00 90.62 118 PRO A CA 1
ATOM 888 C C . PRO A 1 118 ? -7.876 -4.332 7.898 1.00 90.62 118 PRO A C 1
ATOM 890 O O . PRO A 1 118 ? -7.912 -3.439 8.750 1.00 90.62 118 PRO A O 1
ATOM 893 N N . LEU A 1 119 ? -8.985 -4.873 7.398 1.00 90.62 119 LEU A N 1
ATOM 894 C CA . LEU A 1 119 ? -10.302 -4.562 7.940 1.00 90.62 119 LEU A CA 1
ATOM 895 C C . LEU A 1 119 ? -10.410 -5.087 9.384 1.00 90.62 119 LEU A C 1
ATOM 897 O O . LEU A 1 119 ? -10.109 -6.251 9.661 1.00 90.62 119 LEU A O 1
ATOM 901 N N . ARG A 1 120 ? -10.853 -4.233 10.311 1.00 92.12 120 ARG A N 1
ATOM 902 C CA . ARG A 1 120 ? -11.037 -4.560 11.734 1.00 92.12 120 ARG A CA 1
ATOM 903 C C . ARG A 1 120 ? -12.385 -4.042 12.227 1.00 92.12 120 ARG A C 1
ATOM 905 O O . ARG A 1 120 ? -12.799 -2.949 11.845 1.00 92.12 120 ARG A O 1
ATOM 912 N N . LEU A 1 121 ? -13.039 -4.788 13.121 1.00 93.19 121 LEU A N 1
ATOM 913 C CA . LEU A 1 121 ? -14.114 -4.225 13.941 1.00 93.19 121 LEU A CA 1
ATOM 914 C C . LEU A 1 121 ? -13.483 -3.404 15.060 1.00 93.19 121 LEU A C 1
ATOM 916 O O . LEU A 1 121 ? -12.568 -3.875 15.732 1.00 93.19 121 LEU A O 1
ATOM 920 N N . ARG A 1 122 ? -13.959 -2.172 15.247 1.00 91.56 122 ARG A N 1
ATOM 921 C CA . ARG A 1 122 ? -13.422 -1.244 16.244 1.00 91.56 122 ARG A CA 1
ATOM 922 C C . ARG A 1 122 ? -14.551 -0.595 17.034 1.00 91.56 122 ARG A C 1
ATOM 924 O O . ARG A 1 122 ? -15.605 -0.299 16.479 1.00 91.56 122 ARG A O 1
ATOM 931 N N . HIS A 1 123 ? -14.303 -0.323 18.310 1.00 90.38 123 HIS A N 1
ATOM 932 C CA . HIS A 1 123 ? -15.170 0.478 19.171 1.00 90.38 123 HIS A CA 1
ATOM 933 C C . HIS A 1 123 ? -14.314 1.467 19.964 1.00 90.38 123 HIS A C 1
ATOM 935 O O . HIS A 1 123 ? -13.293 1.094 20.541 1.00 90.38 123 HIS A O 1
ATOM 941 N N . GLY A 1 124 ? -14.665 2.756 19.939 1.00 86.94 124 GLY A N 1
ATOM 942 C CA . GLY A 1 124 ? -13.866 3.794 20.603 1.00 86.94 124 GLY A CA 1
ATOM 943 C C . GLY A 1 124 ? -12.402 3.839 20.135 1.00 86.94 124 GLY A C 1
ATOM 944 O O . GLY A 1 124 ? -11.510 4.092 20.943 1.00 86.94 124 GLY A O 1
ATOM 945 N N . ARG A 1 125 ? -12.147 3.569 18.841 1.00 85.50 125 ARG A N 1
ATOM 946 C CA . ARG A 1 125 ? -10.810 3.447 18.213 1.00 85.50 125 ARG A CA 1
ATOM 947 C C . ARG A 1 125 ? -9.944 2.295 18.729 1.00 85.50 125 ARG A C 1
ATOM 949 O O . ARG A 1 125 ? -8.737 2.275 18.485 1.00 85.50 125 ARG A O 1
ATOM 956 N N . ARG A 1 126 ? -10.531 1.340 19.441 1.00 87.56 126 ARG A N 1
ATOM 957 C CA . ARG A 1 126 ? -9.855 0.112 19.859 1.00 87.56 126 ARG A CA 1
ATOM 958 C C . ARG A 1 126 ? -10.372 -1.048 19.037 1.00 87.56 126 ARG A C 1
ATOM 960 O O . ARG A 1 126 ? -11.572 -1.127 18.785 1.00 87.56 126 ARG A O 1
ATOM 967 N N . ASP A 1 127 ? -9.466 -1.920 18.632 1.00 91.56 127 ASP A N 1
ATOM 968 C CA . ASP A 1 127 ? -9.822 -3.132 17.910 1.00 91.56 127 ASP A CA 1
ATOM 969 C C . ASP A 1 127 ? -10.610 -4.055 18.841 1.00 91.56 127 ASP A C 1
ATOM 971 O O . ASP A 1 127 ? -10.243 -4.257 20.001 1.00 91.56 127 ASP A O 1
ATOM 975 N N . LEU A 1 128 ? -11.723 -4.578 18.335 1.00 94.00 128 LEU A N 1
ATOM 976 C CA . LEU A 1 128 ? -12.543 -5.539 19.048 1.00 94.00 128 LEU A CA 1
ATOM 977 C C . LEU A 1 128 ? -12.023 -6.954 18.764 1.00 94.00 128 LEU A C 1
ATOM 979 O O . LEU A 1 128 ? -11.911 -7.336 17.594 1.00 94.00 128 LEU A O 1
ATOM 983 N N . PRO A 1 129 ? -11.739 -7.762 19.800 1.00 94.06 129 PRO A N 1
ATOM 984 C CA . PRO A 1 129 ? -11.518 -9.189 19.609 1.00 94.06 129 PRO A CA 1
ATOM 985 C C . PRO A 1 129 ? -12.804 -9.836 19.080 1.00 94.06 129 PRO A C 1
ATOM 987 O O . PRO A 1 129 ? -13.897 -9.485 19.508 1.00 94.06 129 PRO A O 1
ATOM 990 N N . LEU A 1 130 ? -12.680 -10.790 18.156 1.00 92.00 130 LEU A N 1
ATOM 991 C CA . LEU A 1 130 ? -13.828 -11.460 17.524 1.00 92.00 130 LEU A CA 1
ATOM 992 C C . LEU A 1 130 ? -14.222 -12.778 18.217 1.00 92.00 130 LEU A C 1
ATOM 994 O O . LEU A 1 130 ? -14.870 -13.626 17.608 1.00 92.00 130 LEU A O 1
ATOM 998 N N . SER A 1 131 ? -13.828 -12.962 19.480 1.00 95.25 131 SER A N 1
ATOM 999 C CA . SER A 1 131 ? -14.298 -14.058 20.335 1.00 95.25 131 SER A CA 1
ATOM 1000 C C . SER A 1 131 ? -15.480 -13.611 21.193 1.00 95.25 131 SER A C 1
ATOM 1002 O O . SER A 1 131 ? -15.616 -12.427 21.506 1.00 95.25 131 SER A O 1
ATOM 1004 N N . ALA A 1 132 ? -16.328 -14.554 21.603 1.00 91.81 132 ALA A N 1
ATOM 1005 C CA . ALA A 1 132 ? -17.484 -14.252 22.444 1.00 91.81 132 ALA A CA 1
ATOM 1006 C C . ALA A 1 132 ? -17.059 -13.633 23.787 1.00 91.81 132 ALA A C 1
ATOM 1008 O O . ALA A 1 132 ? -17.587 -12.598 24.190 1.00 91.81 132 ALA A O 1
ATOM 1009 N N . GLU A 1 133 ? -16.051 -14.217 24.436 1.00 95.06 133 GLU A N 1
ATOM 1010 C CA . GLU A 1 133 ? -15.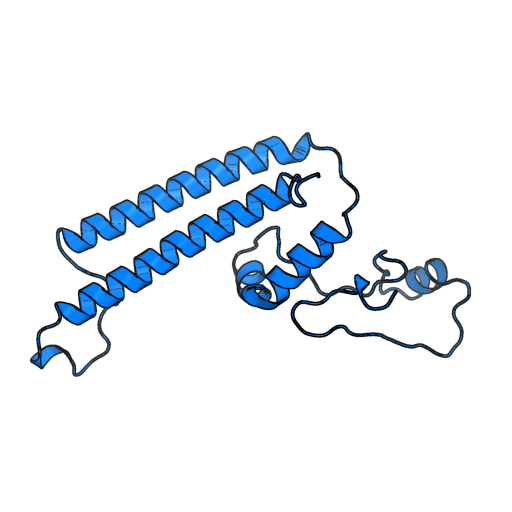498 -13.740 25.705 1.00 95.06 133 GLU A CA 1
ATOM 1011 C C . GLU A 1 133 ? -14.848 -12.364 25.539 1.00 95.06 133 GLU A C 1
ATOM 1013 O O . GLU A 1 133 ? -15.018 -11.480 26.378 1.00 95.06 133 GLU A O 1
ATOM 1018 N N . GLY A 1 134 ? -14.130 -12.162 24.430 1.00 94.62 134 GLY A N 1
ATOM 1019 C CA . GLY A 1 134 ? -13.468 -10.900 24.128 1.00 94.62 134 GLY A CA 1
ATOM 1020 C C . GLY A 1 134 ? -14.463 -9.767 23.886 1.00 94.62 134 GLY A C 1
ATOM 1021 O O . GLY A 1 134 ? -14.265 -8.663 24.389 1.00 94.62 134 GLY A O 1
ATOM 1022 N N . LEU A 1 135 ? -15.544 -10.033 23.150 1.00 93.44 135 LEU A N 1
ATOM 1023 C CA . LEU A 1 135 ? -16.611 -9.058 22.927 1.00 93.44 135 LEU A CA 1
ATOM 1024 C C . LEU A 1 135 ? -17.350 -8.730 24.225 1.00 93.44 135 LEU A C 1
ATOM 1026 O O . LEU A 1 135 ? -17.576 -7.554 24.492 1.00 93.44 135 LEU A O 1
ATOM 1030 N N . ALA A 1 136 ? -17.673 -9.734 25.047 1.00 92.69 136 ALA A N 1
ATOM 1031 C CA . ALA A 1 136 ? -18.318 -9.521 26.343 1.00 92.69 136 ALA A CA 1
ATOM 1032 C C . ALA A 1 136 ? -17.452 -8.664 27.282 1.00 92.69 136 ALA A C 1
ATOM 1034 O O . ALA A 1 136 ? -17.964 -7.782 27.965 1.00 92.69 136 ALA A O 1
ATOM 1035 N N . ALA A 1 137 ? -16.132 -8.875 27.272 1.00 94.06 137 ALA A N 1
ATOM 1036 C CA . ALA A 1 137 ? -15.195 -8.060 28.039 1.00 94.06 137 ALA A CA 1
ATOM 1037 C C . ALA A 1 137 ? -15.040 -6.635 27.476 1.00 94.06 137 ALA A C 1
ATOM 1039 O O . ALA A 1 137 ? -14.946 -5.675 28.238 1.00 94.06 137 ALA A O 1
ATOM 1040 N N . ALA A 1 138 ? -15.001 -6.480 26.148 1.00 93.44 138 ALA A N 1
ATOM 1041 C CA . ALA A 1 138 ? -14.818 -5.182 25.495 1.00 93.44 138 ALA A CA 1
ATOM 1042 C C . ALA A 1 138 ? -16.090 -4.314 25.488 1.00 93.44 138 ALA A C 1
ATOM 1044 O O . ALA A 1 138 ? -15.998 -3.092 25.349 1.00 93.44 138 ALA A O 1
ATOM 1045 N N . LEU A 1 139 ? -17.265 -4.937 25.609 1.00 93.31 139 LEU A N 1
ATOM 1046 C CA . LEU A 1 139 ? -18.581 -4.304 25.540 1.00 93.31 139 LEU A CA 1
ATOM 1047 C C . LEU A 1 139 ? -19.489 -4.815 26.684 1.00 93.31 139 LEU A C 1
ATOM 1049 O O . LEU A 1 139 ? -20.505 -5.457 26.411 1.00 93.31 139 LEU A O 1
ATOM 1053 N N . PRO A 1 140 ? -19.154 -4.540 27.960 1.00 93.00 140 PRO A N 1
ATOM 1054 C CA . PRO A 1 140 ? -19.858 -5.117 29.114 1.00 93.00 140 PRO A CA 1
ATOM 1055 C C . PRO A 1 140 ? -21.338 -4.712 29.193 1.00 93.00 140 PRO A C 1
ATOM 1057 O O . PRO A 1 140 ? -22.166 -5.488 29.660 1.00 93.00 140 PRO A O 1
ATOM 1060 N N . ASP A 1 141 ? -21.677 -3.527 28.679 1.00 92.12 141 ASP A N 1
ATOM 1061 C CA . ASP A 1 141 ? -23.037 -2.975 28.687 1.00 92.12 141 ASP A CA 1
ATOM 1062 C C . ASP A 1 141 ? -23.803 -3.241 27.375 1.00 92.12 141 ASP A C 1
ATOM 1064 O O . ASP A 1 141 ? -24.837 -2.623 27.102 1.00 92.12 141 ASP A O 1
ATOM 1068 N N . ALA A 1 142 ? -23.294 -4.127 26.510 1.00 90.81 142 ALA A N 1
ATOM 1069 C CA . ALA A 1 142 ? -23.936 -4.421 25.234 1.00 90.81 142 ALA A CA 1
ATOM 1070 C C . ALA A 1 142 ? -25.321 -5.058 25.422 1.00 90.81 142 ALA A C 1
ATOM 1072 O O . ALA A 1 142 ? -25.514 -6.012 26.176 1.00 90.81 142 ALA A O 1
ATOM 1073 N N . SER A 1 143 ? -26.299 -4.563 24.662 1.00 90.94 143 SER A N 1
ATOM 1074 C CA . SER A 1 143 ? -27.636 -5.157 24.590 1.00 90.94 143 SER A CA 1
ATOM 1075 C C . SER A 1 143 ? -27.726 -6.233 23.497 1.00 90.94 143 SER A C 1
ATOM 1077 O O . SER A 1 143 ? -26.806 -6.433 22.708 1.00 90.94 143 SER A O 1
ATOM 1079 N N . ARG A 1 144 ? -28.895 -6.877 23.370 1.00 90.69 144 ARG A N 1
ATOM 1080 C CA . ARG A 1 144 ? -29.192 -7.817 22.267 1.00 90.69 144 ARG A CA 1
ATOM 1081 C C . ARG A 1 144 ? -29.303 -7.154 20.885 1.00 90.69 144 ARG A C 1
ATOM 1083 O O . ARG A 1 144 ? -29.457 -7.859 19.892 1.00 90.69 144 ARG A O 1
ATOM 1090 N N . ARG A 1 145 ? -29.299 -5.820 20.806 1.00 92.88 145 ARG A N 1
ATOM 1091 C CA . ARG A 1 145 ? -29.377 -5.065 19.548 1.00 92.88 145 ARG A CA 1
ATOM 1092 C C . ARG A 1 145 ? -27.997 -4.529 19.198 1.00 92.88 145 ARG A C 1
ATOM 1094 O O . ARG A 1 145 ? -27.376 -3.857 20.016 1.00 92.88 145 ARG A O 1
ATOM 1101 N N . VAL A 1 146 ? -27.559 -4.795 17.971 1.00 90.56 146 VAL A N 1
ATOM 1102 C CA . VAL A 1 146 ? -26.244 -4.395 17.462 1.00 90.56 146 VAL A CA 1
ATOM 1103 C C . VAL A 1 146 ? -26.425 -3.494 16.246 1.00 90.56 146 VAL A C 1
ATOM 1105 O O . VAL A 1 146 ? -27.250 -3.776 15.379 1.00 90.56 146 VAL A O 1
ATOM 1108 N N . VAL A 1 147 ? -25.631 -2.425 16.179 1.00 92.44 147 VAL A N 1
ATOM 1109 C CA . VAL A 1 147 ? -25.484 -1.575 14.993 1.00 92.44 147 VAL A CA 1
ATOM 1110 C C . VAL A 1 147 ? -24.031 -1.653 14.548 1.00 92.44 147 VAL A C 1
ATOM 1112 O O . VAL A 1 147 ? -23.126 -1.413 15.344 1.00 92.44 147 VAL A O 1
ATOM 1115 N N . VAL A 1 148 ? -23.808 -1.986 13.278 1.00 93.31 148 VAL A N 1
ATOM 1116 C CA . VAL A 1 148 ? -22.472 -2.021 12.673 1.00 93.31 148 VAL A CA 1
ATOM 1117 C C . VAL A 1 148 ? -22.390 -0.908 11.638 1.00 93.31 148 VAL A C 1
ATOM 1119 O O . VAL A 1 148 ? -23.146 -0.899 10.668 1.00 93.31 148 VAL A O 1
ATOM 1122 N N . LEU A 1 149 ? -21.475 0.036 11.855 1.00 93.75 149 LEU A N 1
ATOM 1123 C CA . LEU A 1 149 ? -21.235 1.161 10.955 1.00 93.75 149 LEU A CA 1
ATOM 1124 C C . LEU A 1 149 ? -20.025 0.847 10.077 1.00 93.75 149 LEU A C 1
ATOM 1126 O O . LEU A 1 149 ? -18.892 0.797 10.553 1.00 93.75 149 LEU A O 1
ATOM 1130 N N . VAL A 1 150 ? -20.269 0.639 8.786 1.00 93.38 150 VAL A N 1
ATOM 1131 C CA . VAL A 1 150 ? -19.220 0.368 7.798 1.00 93.38 150 VAL A CA 1
ATOM 1132 C C . VAL A 1 150 ? -18.941 1.654 7.030 1.00 93.38 150 VAL A C 1
ATOM 1134 O O . VAL A 1 150 ? -19.847 2.273 6.476 1.00 93.38 150 VAL A O 1
ATOM 1137 N N . HIS A 1 151 ? -17.690 2.107 7.033 1.00 90.31 151 HIS A N 1
ATOM 1138 C CA . HIS A 1 151 ? -17.294 3.291 6.275 1.00 90.31 151 HIS A CA 1
ATOM 1139 C C . HIS A 1 151 ? -17.126 2.971 4.779 1.00 90.31 151 HIS A C 1
ATOM 1141 O O . HIS A 1 151 ? -16.874 1.833 4.395 1.00 90.31 151 HIS A O 1
ATOM 1147 N N . GLY A 1 152 ? -17.237 3.996 3.932 1.00 88.06 152 GLY A N 1
ATOM 1148 C CA . GLY A 1 152 ? -16.972 3.880 2.494 1.00 88.06 152 GLY A CA 1
ATOM 1149 C C . GLY A 1 152 ? -15.483 3.939 2.127 1.00 88.06 152 GLY A C 1
ATOM 1150 O O . GLY A 1 152 ? -14.605 3.970 2.996 1.00 88.06 152 GLY A O 1
ATOM 1151 N N . LEU A 1 153 ? -15.217 3.999 0.819 1.00 88.19 153 LEU A N 1
ATOM 1152 C CA . LEU A 1 153 ? -13.878 4.153 0.237 1.00 88.19 153 LEU A CA 1
ATOM 1153 C C . LEU A 1 153 ? -13.157 5.393 0.775 1.00 88.19 153 LEU A C 1
ATOM 1155 O O . LEU A 1 153 ? -13.768 6.446 0.946 1.00 88.19 153 LEU A O 1
ATOM 1159 N N . CYS A 1 154 ? -11.847 5.271 1.004 1.00 90.19 154 CYS A N 1
ATOM 1160 C CA . CYS A 1 154 ? -10.976 6.347 1.501 1.00 90.19 154 CYS A CA 1
ATOM 1161 C C . CYS A 1 154 ? -11.418 6.956 2.849 1.00 90.19 154 CYS A C 1
ATOM 1163 O O . CYS A 1 154 ? -11.068 8.095 3.170 1.00 90.19 154 CYS A O 1
ATOM 1165 N N . ARG A 1 155 ? -12.210 6.223 3.639 1.00 90.62 155 ARG A N 1
ATOM 1166 C CA . ARG A 1 155 ? -12.705 6.641 4.958 1.00 90.62 155 ARG A CA 1
ATOM 1167 C C . ARG A 1 155 ? -12.223 5.670 6.035 1.00 90.62 155 ARG A C 1
ATOM 1169 O O . ARG A 1 155 ? -11.657 4.626 5.742 1.00 90.62 155 ARG A O 1
ATOM 1176 N N . SER A 1 156 ? -12.447 6.054 7.285 1.00 90.69 156 SER A N 1
ATOM 1177 C CA . SER A 1 156 ? -12.156 5.265 8.484 1.00 90.69 156 SER A CA 1
ATOM 1178 C C . SER A 1 156 ? -13.279 5.408 9.511 1.00 90.69 156 SER A C 1
ATOM 1180 O O . SER A 1 156 ? -14.144 6.284 9.370 1.00 90.69 156 SER A O 1
ATOM 1182 N N . ASP A 1 157 ? -13.227 4.595 10.569 1.00 88.44 157 ASP A N 1
ATOM 1183 C CA . ASP A 1 157 ? -14.128 4.634 11.732 1.00 88.44 157 ASP A CA 1
ATOM 1184 C C . ASP A 1 157 ? -14.194 6.013 12.410 1.00 88.44 157 ASP A C 1
ATOM 1186 O O . ASP A 1 157 ? -15.181 6.350 13.058 1.00 88.44 157 ASP A O 1
ATOM 1190 N N . LEU A 1 158 ? -13.192 6.865 12.179 1.00 87.69 158 LEU A N 1
ATOM 1191 C CA . LEU A 1 158 ? -13.120 8.229 12.701 1.00 87.69 158 LEU A CA 1
ATOM 1192 C C . LEU A 1 158 ? -14.296 9.135 12.311 1.00 87.69 158 LEU A C 1
ATOM 1194 O O . LEU A 1 158 ? -14.475 10.175 12.941 1.00 87.69 158 LEU A O 1
ATOM 1198 N N . HIS A 1 159 ? -15.072 8.766 11.292 1.00 86.25 159 HIS A N 1
ATOM 1199 C CA . HIS A 1 159 ? -16.231 9.532 10.825 1.00 86.25 159 HIS A CA 1
ATOM 1200 C C . HIS A 1 159 ? -17.541 9.168 11.526 1.00 86.25 159 HIS A C 1
ATOM 1202 O O . HIS A 1 159 ? -18.532 9.860 11.325 1.00 86.25 159 HIS A O 1
ATOM 1208 N N . TRP A 1 160 ? -17.540 8.100 12.322 1.00 84.00 160 TRP A N 1
ATOM 1209 C CA . TRP A 1 160 ? -18.704 7.585 13.040 1.00 84.00 160 TRP A CA 1
ATOM 1210 C C . TRP A 1 160 ? -18.609 7.829 14.552 1.00 84.00 160 TRP A C 1
ATOM 1212 O O . TRP A 1 160 ? -19.166 7.069 15.339 1.00 84.00 160 TRP A O 1
ATOM 1222 N N . ARG A 1 161 ? -17.839 8.848 14.947 1.00 64.44 161 ARG A N 1
ATOM 1223 C CA . ARG A 1 161 ? -17.659 9.245 16.346 1.00 64.44 161 ARG A CA 1
ATOM 1224 C C . ARG A 1 161 ? -18.885 9.946 16.904 1.00 64.44 161 ARG A C 1
ATOM 1226 O O . ARG A 1 161 ? -19.450 10.781 16.165 1.00 64.44 161 ARG A O 1
#

Sequence (161 aa):
MSAPLRDPYDLRGLSRLAVEATVGVTDLVEAMHRGIVRPWPSLAGAAPARTRGLTGFVYRSIRWVTRRVGRGLDATFAAAEPVLPERPASPRRESFVAALNGVLGDHLEATGNPLAIPLRLRHGRRDLPLSAEGLAAALPDASRRVVVLVHGLCRSDLHWR

Fold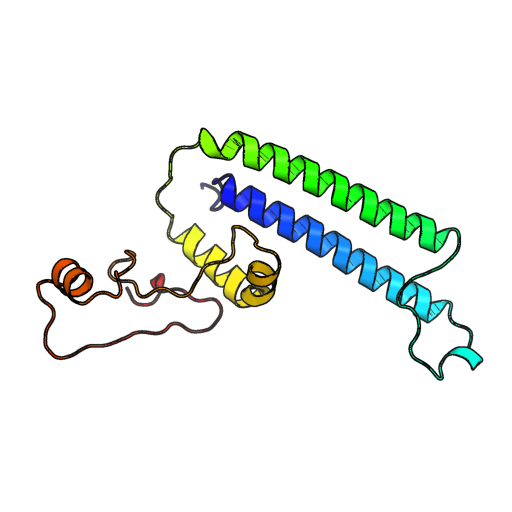seek 3Di:
DDDLDDQLLSVLLVLLVVLVVQLVVLLVVQLVVCVVPDDPVRPPDDDDSHDDDPRRVVSVVSNVVSVVVSVVSNVVSVVCVVVDDDDPRDPVNVLVLQLCCLVCQVVCVVVVRSSRDDDFDDDPNHGQDPDPVRNCVVCVPDDPDDDDDDDDRSGDCVVVD

Secondary structure (DSSP, 8-state):
---S--SHHHHHHHHHHHHHHHHHHHHHHHHHHHHHT--GGGTTS---SS--HHHHHHHHHHHHHHHHHHHHHHHHHHHHGGGSPPPPPPHHHHHHHHHHHHHHHHHHHHTT-TT------EETTEEPPSSHHHHHHH-TT--S--------TT--GGG--

pLDDT: mean 86.85, std 11.46, range [39.81, 96.56]

Radius of gyration: 22.41 Å; chains: 1; bounding box: 51×36×69 Å